Protein AF-A0A1A9KMJ3-F1 (afdb_monomer)

Mean predicted aligned error: 7.12 Å

Sequence (74 aa):
MENPAKDPILIDVGCPSLGYWGPNWMVTDGNHRLAAAIFRGDATIPALVDGELEHAFELFGVDCEEHYPTQATC

Structure (mmCIF, N/CA/C/O backbone):
data_AF-A0A1A9KMJ3-F1
#
_entry.id   AF-A0A1A9KMJ3-F1
#
loop_
_atom_site.group_PDB
_atom_site.id
_atom_site.type_symbol
_atom_site.label_atom_id
_atom_site.label_alt_id
_atom_site.label_comp_id
_atom_site.label_asym_id
_atom_site.label_entity_id
_atom_site.label_seq_id
_atom_site.pdbx_PDB_ins_code
_atom_site.Cartn_x
_atom_site.Cartn_y
_atom_site.Cartn_z
_atom_site.occupancy
_atom_site.B_iso_or_equiv
_atom_site.auth_seq_id
_atom_site.auth_comp_id
_atom_site.auth_asym_id
_atom_site.auth_atom_id
_atom_site.pdbx_PDB_model_num
ATOM 1 N N . MET A 1 1 ? -8.704 -3.159 22.390 1.00 53.72 1 MET A N 1
ATOM 2 C CA . MET A 1 1 ? -7.908 -1.917 22.449 1.00 53.72 1 MET A CA 1
ATOM 3 C C . MET A 1 1 ? -7.892 -1.358 21.041 1.00 53.72 1 MET A C 1
ATOM 5 O O . MET A 1 1 ? -7.398 -2.042 20.156 1.00 53.72 1 MET A O 1
ATOM 9 N N . GLU A 1 2 ? -8.526 -0.214 20.802 1.00 58.22 2 GLU A N 1
ATOM 10 C CA . GLU A 1 2 ? -8.491 0.429 19.484 1.00 58.22 2 GLU A CA 1
ATOM 11 C C . GLU A 1 2 ? -7.160 1.161 19.305 1.00 58.22 2 GLU A C 1
ATOM 13 O O . GLU A 1 2 ? -6.676 1.804 20.236 1.00 58.22 2 GLU A O 1
ATOM 18 N N . ASN A 1 3 ? -6.555 1.052 18.122 1.00 66.62 3 ASN A N 1
ATOM 19 C CA . ASN A 1 3 ? -5.415 1.884 17.758 1.00 66.62 3 ASN A CA 1
ATOM 20 C C . ASN A 1 3 ? -5.934 3.299 17.425 1.00 66.62 3 ASN A C 1
ATOM 22 O O . ASN A 1 3 ? -6.721 3.416 16.485 1.00 66.62 3 ASN A O 1
ATOM 26 N N . PRO A 1 4 ? -5.536 4.355 18.164 1.00 72.06 4 PRO A N 1
ATOM 27 C CA . PRO A 1 4 ? -6.043 5.710 17.947 1.00 72.06 4 PRO A CA 1
ATOM 28 C C . PRO A 1 4 ? -5.463 6.388 16.697 1.00 72.06 4 PRO A C 1
ATOM 30 O O . PRO A 1 4 ? -5.959 7.443 16.304 1.00 72.06 4 PRO A O 1
ATOM 33 N N . ALA A 1 5 ? -4.414 5.822 16.090 1.00 77.94 5 ALA A N 1
ATOM 34 C CA . ALA A 1 5 ? -3.791 6.379 14.897 1.00 77.94 5 ALA A CA 1
ATOM 35 C C . ALA A 1 5 ? -4.732 6.264 13.688 1.00 77.94 5 ALA A C 1
ATOM 37 O O . ALA A 1 5 ? -5.221 5.178 13.371 1.00 77.94 5 ALA A O 1
ATOM 38 N N . LYS A 1 6 ? -4.969 7.399 13.023 1.00 83.75 6 LYS A N 1
ATOM 39 C CA . LYS A 1 6 ? -5.892 7.524 11.882 1.00 83.75 6 LYS A CA 1
ATOM 40 C C . LYS A 1 6 ? -5.182 7.694 10.543 1.00 83.75 6 LYS A C 1
ATOM 42 O O . LYS A 1 6 ? -5.852 7.760 9.517 1.00 83.75 6 LYS A O 1
ATOM 47 N N . ASP A 1 7 ? -3.857 7.786 10.564 1.00 93.50 7 ASP A N 1
ATOM 48 C CA . ASP A 1 7 ? -3.060 7.941 9.357 1.00 93.50 7 ASP A CA 1
ATOM 49 C C . ASP A 1 7 ? -3.236 6.722 8.441 1.00 93.50 7 ASP A C 1
ATOM 51 O O . ASP A 1 7 ? -3.323 5.587 8.940 1.00 93.50 7 ASP A O 1
ATOM 55 N N . PRO A 1 8 ? -3.270 6.927 7.115 1.00 95.19 8 PRO A N 1
ATOM 56 C CA . PRO A 1 8 ? -3.305 5.822 6.169 1.00 95.19 8 PRO A CA 1
ATOM 57 C C . PRO A 1 8 ? -2.090 4.898 6.345 1.00 95.19 8 PRO A C 1
ATOM 59 O O . PRO A 1 8 ? -1.057 5.267 6.917 1.00 95.19 8 PRO A O 1
ATOM 62 N N . ILE A 1 9 ? -2.222 3.655 5.890 1.00 96.81 9 ILE A N 1
ATOM 63 C CA . ILE A 1 9 ? -1.061 2.771 5.714 1.00 96.81 9 ILE A CA 1
ATOM 64 C C . ILE A 1 9 ? -0.314 3.154 4.434 1.00 96.81 9 ILE A C 1
ATOM 66 O O . ILE A 1 9 ? -0.904 3.759 3.540 1.00 96.81 9 ILE A O 1
ATOM 70 N N . LEU A 1 10 ? 0.964 2.800 4.340 1.00 96.75 10 LEU A N 1
ATOM 71 C CA . LEU A 1 10 ? 1.738 2.982 3.113 1.00 96.75 10 LEU A CA 1
ATOM 72 C C . LEU A 1 10 ? 1.912 1.636 2.420 1.00 96.75 10 LEU A C 1
ATOM 74 O O . LEU A 1 10 ? 2.244 0.640 3.070 1.00 96.75 10 LEU A O 1
ATOM 78 N N . ILE A 1 11 ? 1.675 1.621 1.113 1.00 96.06 11 ILE A N 1
ATOM 79 C CA . ILE A 1 11 ? 1.809 0.447 0.258 1.00 96.06 11 ILE A CA 1
ATOM 80 C C . ILE A 1 11 ? 2.760 0.783 -0.889 1.00 96.06 11 ILE A C 1
ATOM 82 O O . ILE A 1 11 ? 2.563 1.792 -1.552 1.00 96.06 11 ILE A O 1
ATOM 86 N N . ASP A 1 12 ? 3.741 -0.081 -1.139 1.00 96.38 12 ASP A N 1
ATOM 87 C CA . ASP A 1 12 ? 4.571 -0.063 -2.351 1.00 96.38 12 ASP A CA 1
ATOM 88 C C . ASP A 1 12 ? 4.155 -1.246 -3.234 1.00 96.38 12 ASP A C 1
ATOM 90 O O . ASP A 1 12 ? 4.306 -2.405 -2.830 1.00 96.38 12 ASP A O 1
ATOM 94 N N . VAL A 1 13 ? 3.587 -0.960 -4.409 1.00 95.62 13 VAL A N 1
ATOM 95 C CA . VAL A 1 13 ? 3.207 -1.992 -5.394 1.00 95.62 13 VAL A CA 1
ATOM 96 C C . VAL A 1 13 ? 4.351 -2.350 -6.341 1.00 95.62 13 VAL A C 1
ATOM 98 O O . VAL A 1 13 ? 4.232 -3.272 -7.143 1.00 95.62 13 VAL A O 1
ATOM 101 N N . GLY A 1 14 ? 5.481 -1.657 -6.245 1.00 96.38 14 GLY A N 1
ATOM 102 C CA . GLY A 1 14 ? 6.587 -1.790 -7.172 1.00 96.38 14 GLY A CA 1
ATOM 103 C C . GLY A 1 14 ? 6.363 -1.062 -8.492 1.00 96.38 14 GLY A C 1
ATOM 104 O O . GLY A 1 14 ? 5.360 -0.393 -8.725 1.00 96.38 14 GLY A O 1
ATOM 105 N N . CYS A 1 15 ? 7.344 -1.210 -9.374 1.00 96.44 15 CYS A N 1
ATOM 106 C CA . CYS A 1 15 ? 7.336 -0.689 -10.731 1.00 96.44 15 CYS A CA 1
ATOM 107 C C . CYS A 1 15 ? 7.753 -1.809 -11.701 1.00 96.44 15 CYS A C 1
ATOM 109 O O . CYS A 1 15 ? 8.939 -1.926 -12.052 1.00 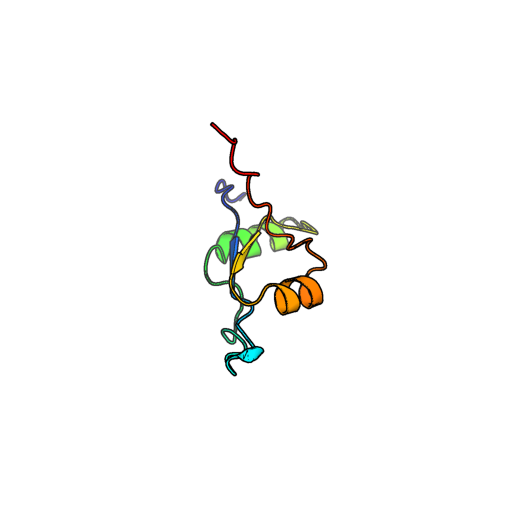96.44 15 CYS A O 1
ATOM 111 N N . PRO A 1 16 ? 6.806 -2.693 -12.082 1.00 95.88 16 PRO A N 1
ATOM 112 C CA . PRO A 1 16 ? 7.069 -3.827 -12.964 1.00 95.88 16 PRO A CA 1
ATOM 113 C C . PRO A 1 16 ? 7.732 -3.446 -14.289 1.00 95.88 16 PRO A C 1
ATOM 115 O O . PRO A 1 16 ? 8.596 -4.185 -14.769 1.00 95.88 16 PRO A O 1
ATOM 118 N N . SER A 1 17 ? 7.405 -2.280 -14.852 1.00 96.25 17 SER A N 1
ATOM 119 C CA . SER A 1 17 ? 8.032 -1.755 -16.073 1.00 96.25 17 SER A CA 1
ATOM 120 C C . SER A 1 17 ? 9.550 -1.544 -15.943 1.00 96.25 17 SER A C 1
ATOM 122 O O . SER A 1 17 ? 10.272 -1.625 -16.939 1.00 96.25 17 SER A O 1
ATOM 124 N N . LEU A 1 18 ? 10.061 -1.357 -14.720 1.00 96.75 18 LEU A N 1
ATOM 125 C CA . LEU A 1 18 ? 11.490 -1.270 -14.396 1.00 96.75 18 LEU A CA 1
ATOM 126 C C . LEU A 1 18 ? 12.076 -2.590 -13.860 1.00 96.75 18 LEU A C 1
ATOM 128 O O . LEU A 1 18 ? 13.236 -2.636 -13.448 1.00 96.75 18 LEU A O 1
ATOM 132 N N . GLY A 1 19 ? 11.298 -3.676 -13.859 1.00 97.19 19 GLY A N 1
ATOM 133 C CA . GLY A 1 19 ? 11.705 -4.987 -13.348 1.00 97.19 19 GLY A CA 1
ATOM 134 C C . GLY A 1 19 ? 11.705 -5.104 -11.820 1.00 97.19 19 GLY A C 1
ATOM 135 O O . GLY A 1 19 ? 12.216 -6.092 -11.288 1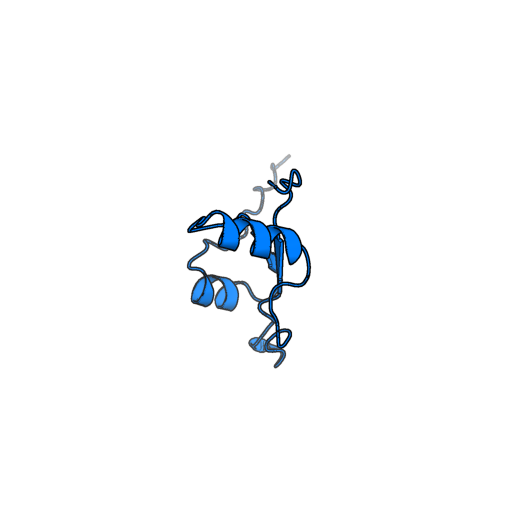.00 97.19 19 GLY A O 1
ATOM 136 N N . TYR A 1 20 ? 11.138 -4.126 -11.108 1.00 96.06 20 TYR A N 1
ATOM 137 C CA . TYR A 1 20 ? 10.978 -4.153 -9.656 1.00 96.06 20 TYR A CA 1
ATOM 138 C C . TYR A 1 20 ? 9.527 -4.476 -9.294 1.00 96.06 20 TYR A C 1
ATOM 140 O O . TYR A 1 20 ? 8.644 -3.646 -9.450 1.00 96.06 20 TYR A O 1
ATOM 148 N N . TRP A 1 21 ? 9.277 -5.670 -8.767 1.00 95.12 21 TRP A N 1
ATOM 149 C CA . TRP A 1 21 ? 7.927 -6.149 -8.429 1.00 95.12 21 TRP A CA 1
ATOM 150 C C . TRP A 1 21 ? 7.461 -5.764 -7.017 1.00 95.12 21 TRP A C 1
ATOM 152 O O . TRP A 1 21 ? 6.541 -6.376 -6.482 1.00 95.12 21 TRP A O 1
ATOM 162 N N . GLY A 1 22 ? 8.121 -4.787 -6.393 1.00 94.81 22 GLY A N 1
ATOM 163 C CA . GLY A 1 22 ? 7.833 -4.391 -5.021 1.00 94.81 22 GLY A CA 1
ATOM 164 C C . GLY A 1 22 ? 8.527 -5.276 -3.975 1.00 94.81 22 GLY A C 1
ATOM 165 O O . GLY A 1 22 ? 9.255 -6.224 -4.302 1.00 94.81 22 GLY A O 1
ATOM 166 N N . PRO A 1 23 ? 8.334 -4.962 -2.685 1.00 94.62 23 PRO A N 1
ATOM 167 C CA . PRO A 1 23 ? 8.809 -5.790 -1.586 1.00 94.62 23 PRO A CA 1
ATOM 168 C C . PRO A 1 23 ? 7.958 -7.063 -1.445 1.00 94.62 23 PRO A C 1
ATOM 170 O O . PRO A 1 23 ? 6.772 -7.078 -1.758 1.00 94.62 23 PRO A O 1
ATOM 173 N N . ASN A 1 24 ? 8.523 -8.123 -0.850 1.00 95.00 24 ASN A N 1
ATOM 174 C CA . ASN A 1 24 ? 7.771 -9.355 -0.535 1.00 95.00 24 ASN A CA 1
ATOM 175 C C . ASN A 1 24 ? 6.521 -9.101 0.332 1.00 95.00 24 ASN A C 1
ATOM 177 O O . ASN A 1 24 ? 5.591 -9.903 0.340 1.00 95.00 24 ASN A O 1
ATOM 181 N N . TRP A 1 25 ? 6.535 -8.015 1.106 1.00 95.75 25 TRP A N 1
ATOM 182 C CA . TRP A 1 25 ? 5.417 -7.545 1.907 1.00 95.75 25 TRP A CA 1
ATOM 183 C C . TRP A 1 25 ? 5.130 -6.090 1.548 1.00 95.75 25 TRP A C 1
ATOM 185 O O . TRP A 1 25 ? 5.923 -5.210 1.873 1.00 95.75 25 TRP A O 1
ATOM 195 N N . MET A 1 26 ? 3.999 -5.857 0.884 1.00 95.19 26 MET A N 1
ATOM 196 C CA . MET A 1 26 ? 3.671 -4.568 0.268 1.00 95.19 26 MET A CA 1
ATOM 197 C C . MET A 1 26 ? 3.446 -3.421 1.265 1.00 95.19 26 MET A C 1
ATOM 199 O O . MET A 1 26 ? 3.580 -2.263 0.888 1.00 95.19 26 MET A O 1
ATOM 203 N N . VAL A 1 27 ? 3.106 -3.711 2.531 1.00 97.00 27 VAL A N 1
ATOM 204 C CA . VAL A 1 27 ? 2.812 -2.674 3.539 1.00 97.00 27 VAL A CA 1
ATOM 205 C C . VAL A 1 27 ? 4.104 -2.191 4.198 1.00 97.00 27 VAL A C 1
ATOM 207 O O . VAL A 1 27 ? 4.641 -2.830 5.113 1.00 97.00 27 VAL A O 1
ATOM 210 N N . THR A 1 28 ? 4.588 -1.038 3.744 1.00 97.44 28 THR A N 1
ATOM 211 C CA . THR A 1 28 ? 5.866 -0.441 4.158 1.00 97.44 28 THR A CA 1
ATOM 212 C C . THR A 1 28 ? 5.753 0.372 5.449 1.00 97.44 28 THR A C 1
ATOM 214 O O . THR A 1 28 ? 6.709 0.424 6.221 1.00 97.44 28 THR A O 1
ATOM 217 N N . ASP A 1 29 ? 4.571 0.922 5.750 1.00 96.88 29 ASP A N 1
ATOM 218 C CA . ASP A 1 29 ? 4.243 1.538 7.042 1.00 96.88 29 ASP A CA 1
ATOM 219 C C . ASP A 1 29 ? 2.794 1.252 7.463 1.00 96.88 29 ASP A C 1
ATOM 221 O O . ASP A 1 29 ? 1.894 1.080 6.643 1.00 96.88 29 ASP A O 1
ATOM 225 N N . GLY A 1 30 ? 2.553 1.232 8.776 1.00 96.06 30 GLY A N 1
ATOM 226 C CA . GLY A 1 30 ? 1.211 1.086 9.335 1.00 96.06 30 GLY A CA 1
ATOM 227 C C . GLY A 1 30 ? 0.783 -0.353 9.616 1.00 96.06 30 GLY A C 1
ATOM 228 O O . GLY A 1 30 ? -0.397 -0.602 9.843 1.00 96.06 30 GLY A O 1
ATOM 229 N N . ASN A 1 31 ? 1.724 -1.296 9.703 1.00 96.38 31 ASN A N 1
ATOM 230 C CA . ASN A 1 31 ? 1.456 -2.712 9.996 1.00 96.38 31 ASN A CA 1
ATOM 231 C C . ASN A 1 31 ? 0.574 -2.939 11.240 1.00 96.38 31 ASN A C 1
ATOM 233 O O . ASN A 1 31 ? -0.358 -3.740 11.213 1.00 96.38 31 ASN A O 1
ATOM 237 N N . HIS A 1 32 ? 0.792 -2.186 12.323 1.00 95.25 32 HIS A N 1
ATOM 238 C CA . HIS A 1 32 ? -0.071 -2.264 13.507 1.00 95.25 32 HIS A CA 1
ATOM 239 C C . HIS A 1 32 ? -1.482 -1.701 13.267 1.00 95.25 32 HIS A C 1
ATOM 241 O O . HIS A 1 32 ? -2.439 -2.167 13.884 1.00 95.25 32 HIS A O 1
ATOM 247 N N . ARG A 1 33 ? -1.632 -0.694 12.392 1.00 95.88 33 ARG A N 1
ATOM 248 C CA . ARG A 1 33 ? -2.942 -0.145 11.997 1.00 95.88 33 ARG A CA 1
ATOM 249 C C . ARG A 1 33 ? -3.703 -1.158 11.145 1.00 95.88 33 ARG A C 1
ATOM 251 O O . ARG A 1 33 ? -4.869 -1.412 11.433 1.00 95.88 33 ARG A O 1
ATOM 258 N N . LEU A 1 34 ? -3.020 -1.802 10.198 1.00 95.69 34 LEU A N 1
ATOM 259 C CA . LEU A 1 34 ? -3.573 -2.904 9.412 1.00 95.69 34 LEU A CA 1
ATOM 260 C C . LEU A 1 34 ? -4.019 -4.064 10.313 1.00 95.69 34 LEU A C 1
ATOM 262 O O . LEU A 1 34 ? -5.164 -4.498 10.228 1.00 95.69 34 LEU A O 1
ATOM 266 N N . ALA A 1 35 ? -3.161 -4.517 11.233 1.00 95.19 35 ALA A N 1
AT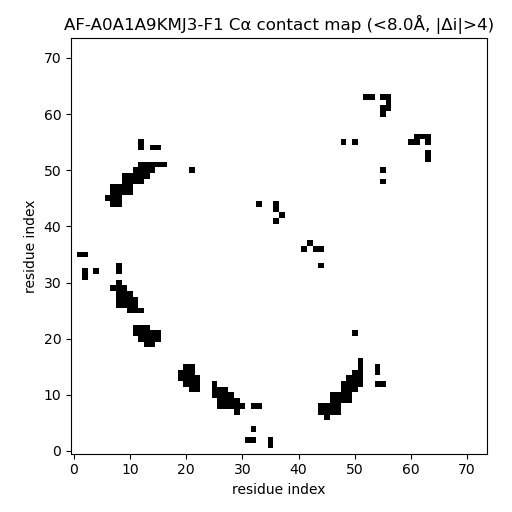OM 267 C CA . ALA A 1 35 ? -3.515 -5.573 12.180 1.00 95.19 35 ALA A CA 1
ATOM 268 C C . ALA A 1 35 ? -4.744 -5.194 13.024 1.00 95.19 35 ALA A C 1
ATOM 270 O O . ALA A 1 35 ? -5.659 -5.999 13.178 1.00 95.19 35 ALA A O 1
ATOM 271 N N . ALA A 1 36 ? -4.807 -3.959 13.532 1.00 94.00 36 ALA A N 1
ATOM 272 C CA . ALA A 1 36 ? -5.957 -3.481 14.295 1.00 94.00 36 ALA A CA 1
ATOM 273 C C . ALA A 1 36 ? -7.254 -3.468 13.467 1.00 94.00 36 ALA A C 1
ATOM 275 O O . ALA A 1 36 ? -8.295 -3.860 13.991 1.00 94.00 36 ALA A O 1
ATOM 276 N N . ALA A 1 37 ? -7.197 -3.061 12.195 1.00 94.31 37 ALA A N 1
ATOM 277 C CA . ALA A 1 37 ? -8.345 -3.100 11.287 1.00 94.31 37 ALA A CA 1
ATOM 278 C C . ALA A 1 37 ? -8.828 -4.537 11.032 1.00 94.31 37 ALA A C 1
ATOM 280 O O . ALA A 1 37 ? -10.023 -4.808 11.147 1.00 94.31 37 ALA A O 1
ATOM 281 N N . ILE A 1 38 ? -7.901 -5.480 10.821 1.00 95.25 38 ILE A N 1
ATOM 282 C CA . ILE A 1 38 ? -8.221 -6.913 10.702 1.00 95.25 38 ILE A CA 1
ATOM 283 C C . ILE A 1 38 ? -8.914 -7.419 11.975 1.00 95.25 38 ILE A C 1
ATOM 285 O O . ILE A 1 38 ? -9.957 -8.062 11.892 1.00 95.25 38 ILE A O 1
ATOM 289 N N . PHE A 1 39 ? -8.384 -7.099 13.160 1.00 95.19 39 PHE A N 1
ATOM 290 C CA . PHE A 1 39 ? -8.989 -7.512 14.433 1.00 95.19 39 PHE A CA 1
ATOM 291 C C . PHE A 1 39 ? -10.374 -6.898 14.685 1.00 95.19 39 PHE A C 1
ATOM 293 O O . PHE A 1 39 ? -11.192 -7.527 15.354 1.00 95.19 39 PHE A O 1
ATOM 300 N N . ARG A 1 40 ? -10.649 -5.692 14.172 1.00 93.44 40 ARG A N 1
ATOM 301 C CA . ARG A 1 40 ? -11.985 -5.072 14.227 1.00 93.44 40 ARG A CA 1
ATOM 302 C C . ARG A 1 40 ? -12.963 -5.642 13.196 1.00 93.44 40 ARG A C 1
ATOM 304 O O . ARG A 1 40 ? -14.164 -5.442 13.353 1.00 93.44 40 ARG A O 1
ATOM 311 N N . GLY A 1 41 ? -12.472 -6.366 12.189 1.00 95.31 41 GLY A N 1
ATOM 312 C CA . GLY A 1 41 ? -13.282 -6.877 11.083 1.00 95.31 41 GLY A CA 1
ATOM 313 C C . GLY A 1 41 ? -13.582 -5.825 10.014 1.00 95.31 41 GLY A C 1
ATOM 314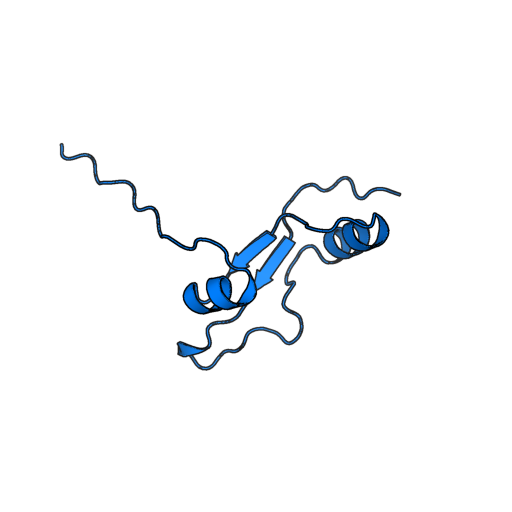 O O . GLY A 1 41 ? -14.574 -5.953 9.299 1.00 95.31 41 GLY A O 1
ATOM 315 N N . ASP A 1 42 ? -12.750 -4.786 9.909 1.00 95.06 42 ASP A N 1
ATOM 316 C CA . ASP A 1 42 ? -12.907 -3.751 8.890 1.00 95.06 42 ASP A CA 1
ATOM 317 C C . ASP A 1 42 ? -12.637 -4.356 7.501 1.00 95.06 42 ASP A C 1
ATOM 319 O O . ASP A 1 42 ? -11.595 -4.970 7.270 1.00 95.06 42 ASP A O 1
ATOM 323 N N . ALA A 1 43 ? -13.562 -4.166 6.555 1.00 94.31 43 ALA A N 1
ATOM 324 C CA . ALA A 1 43 ? -13.400 -4.660 5.184 1.00 94.31 43 ALA A CA 1
ATOM 325 C C . ALA A 1 43 ? -12.364 -3.857 4.375 1.00 94.31 43 ALA A C 1
ATOM 327 O O . ALA A 1 43 ? -11.827 -4.349 3.386 1.00 94.31 43 ALA A O 1
ATOM 328 N N . THR A 1 44 ? -12.102 -2.613 4.783 1.00 92.94 44 THR A N 1
ATOM 329 C CA . THR A 1 44 ? -11.228 -1.661 4.087 1.00 92.94 44 THR A CA 1
ATOM 330 C C . THR A 1 44 ? -10.501 -0.774 5.093 1.00 92.94 44 THR A C 1
ATOM 332 O O . THR A 1 44 ? -11.068 -0.426 6.130 1.00 92.94 44 THR A O 1
ATOM 335 N N . ILE A 1 45 ? -9.289 -0.332 4.758 1.00 93.38 45 ILE A N 1
ATOM 336 C CA . ILE A 1 45 ? -8.511 0.650 5.524 1.00 93.38 45 ILE A CA 1
ATOM 337 C C . ILE A 1 45 ? -7.942 1.707 4.561 1.00 93.38 45 ILE A C 1
ATOM 339 O O . ILE A 1 45 ? -7.576 1.348 3.442 1.00 93.38 45 ILE A O 1
ATOM 343 N N . PRO A 1 46 ? -7.852 2.994 4.949 1.00 93.38 46 PRO A N 1
ATOM 344 C CA . PRO A 1 46 ? -7.193 4.007 4.128 1.00 93.38 46 PRO A CA 1
ATOM 345 C C . PRO A 1 46 ? -5.720 3.669 3.869 1.00 93.38 46 PRO A C 1
ATOM 347 O O . PRO A 1 46 ? -4.991 3.318 4.801 1.00 93.38 46 PRO A O 1
ATOM 350 N N . ALA A 1 47 ? -5.277 3.830 2.624 1.00 93.50 47 ALA A N 1
ATOM 351 C CA . ALA A 1 47 ? -3.903 3.591 2.199 1.00 93.50 47 ALA A CA 1
ATOM 352 C C . ALA A 1 47 ? -3.420 4.693 1.245 1.00 93.50 47 ALA A C 1
ATOM 354 O O . ALA A 1 47 ? -4.215 5.253 0.491 1.00 93.50 47 ALA A O 1
ATOM 355 N N . LEU A 1 48 ? -2.121 4.982 1.280 1.00 93.44 48 LEU A N 1
ATOM 356 C CA . LEU A 1 48 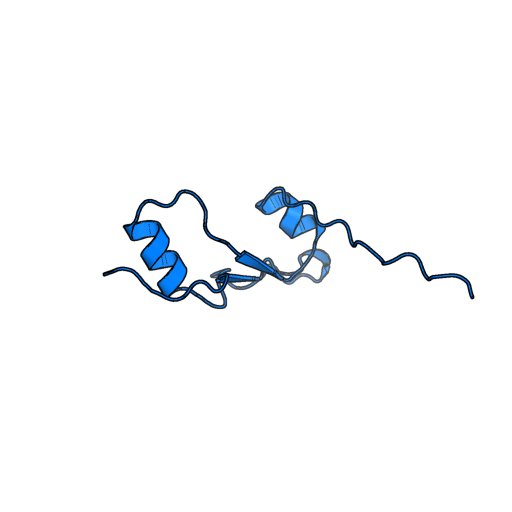? -1.405 5.683 0.218 1.00 93.44 48 LEU A CA 1
ATOM 357 C C . LEU A 1 48 ? -0.602 4.641 -0.556 1.00 93.44 48 LEU A C 1
ATOM 359 O O . LEU A 1 48 ? 0.080 3.814 0.055 1.00 93.44 48 LEU A O 1
ATOM 363 N N . VAL A 1 49 ? -0.719 4.675 -1.879 1.00 92.75 49 VAL A N 1
ATOM 364 C CA . VAL A 1 49 ? -0.093 3.706 -2.779 1.00 92.75 49 VAL A CA 1
ATOM 365 C C . VAL A 1 49 ? 1.040 4.397 -3.528 1.00 92.75 49 VAL A C 1
ATOM 367 O O . VAL A 1 49 ? 0.836 5.468 -4.093 1.00 92.75 49 VAL A O 1
ATOM 370 N N . ASP A 1 50 ? 2.216 3.783 -3.497 1.00 93.50 50 ASP A N 1
ATOM 371 C CA . ASP A 1 50 ? 3.421 4.180 -4.222 1.00 93.50 50 ASP A CA 1
ATOM 372 C C . ASP A 1 50 ? 3.798 3.086 -5.234 1.00 93.50 50 ASP A C 1
ATOM 374 O O . ASP A 1 50 ? 3.436 1.918 -5.052 1.00 93.50 50 ASP A O 1
ATOM 378 N N . GLY A 1 51 ? 4.517 3.463 -6.289 1.00 93.94 51 GLY A N 1
ATOM 379 C CA . GLY A 1 51 ? 4.896 2.588 -7.397 1.00 93.94 51 GLY A CA 1
ATOM 380 C C . GLY A 1 51 ? 4.267 2.980 -8.736 1.00 93.94 51 GLY A C 1
ATOM 381 O O . GLY A 1 51 ? 3.991 4.146 -9.011 1.00 93.94 51 GLY A O 1
ATOM 382 N N . GLU A 1 52 ? 4.091 1.992 -9.607 1.00 93.81 52 GLU A N 1
ATOM 383 C CA . GLU A 1 52 ? 3.551 2.167 -10.956 1.00 93.81 52 GLU A CA 1
ATOM 384 C C . GLU A 1 52 ? 2.020 2.260 -10.947 1.00 93.81 52 GLU A C 1
ATOM 386 O O . GLU A 1 52 ? 1.337 1.386 -10.407 1.00 93.81 52 GLU A O 1
ATOM 391 N N . LEU A 1 53 ? 1.485 3.322 -11.560 1.00 91.12 53 LEU A N 1
ATOM 392 C CA . LEU A 1 53 ? 0.059 3.662 -11.527 1.00 91.12 53 LEU A CA 1
ATOM 393 C C . LEU A 1 53 ? -0.808 2.588 -12.186 1.00 91.12 53 LEU A C 1
ATOM 395 O O . LEU A 1 53 ? -1.815 2.175 -11.616 1.00 91.12 53 LEU A O 1
ATOM 399 N N . GLU A 1 54 ? -0.404 2.092 -13.355 1.00 90.88 54 GLU A N 1
ATOM 400 C CA . GLU A 1 54 ? -1.114 1.024 -14.057 1.00 90.88 54 GLU A CA 1
ATOM 401 C C . GLU A 1 54 ? -1.198 -0.238 -13.193 1.00 90.88 54 GLU A C 1
ATOM 403 O O . GLU A 1 54 ? -2.262 -0.847 -13.073 1.00 90.88 54 GLU A O 1
ATOM 408 N N . HIS A 1 55 ? -0.105 -0.594 -12.518 1.00 92.69 55 HIS 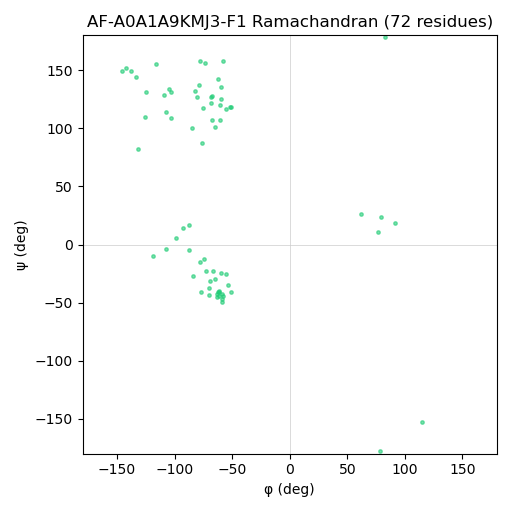A N 1
ATOM 409 C CA . HIS A 1 55 ? -0.083 -1.762 -11.646 1.00 92.69 55 HIS A CA 1
ATOM 410 C C . HIS A 1 55 ? -0.931 -1.562 -10.378 1.00 92.69 55 HIS A C 1
ATOM 412 O O . HIS A 1 55 ? -1.637 -2.473 -9.941 1.00 92.69 55 HIS A O 1
ATOM 418 N N . ALA A 1 56 ? -0.929 -0.354 -9.807 1.00 92.38 56 ALA A N 1
ATOM 419 C CA . ALA A 1 56 ? -1.811 0.002 -8.698 1.00 92.38 56 ALA A CA 1
ATOM 420 C C . ALA A 1 56 ? -3.297 -0.091 -9.093 1.00 92.38 56 ALA A C 1
ATOM 422 O O . ALA A 1 56 ? -4.107 -0.618 -8.322 1.00 92.38 56 ALA A O 1
ATOM 423 N N . PHE A 1 57 ? -3.654 0.361 -10.300 1.00 90.81 57 PHE A N 1
ATOM 424 C CA . PHE A 1 57 ? -5.001 0.225 -10.857 1.00 90.81 57 PHE A CA 1
ATOM 425 C C . PHE A 1 57 ? -5.400 -1.248 -11.014 1.00 90.81 57 PHE A C 1
ATOM 427 O O . PHE A 1 57 ? -6.498 -1.630 -10.615 1.00 90.81 57 PHE A O 1
ATOM 434 N N . GLU A 1 58 ? -4.515 -2.103 -11.530 1.00 91.44 58 GLU A N 1
ATOM 435 C CA . GLU A 1 58 ? -4.780 -3.543 -11.668 1.00 91.44 58 GLU A CA 1
ATOM 436 C C . GLU A 1 58 ? -5.028 -4.235 -10.319 1.00 91.44 58 GLU A C 1
ATOM 438 O O . GLU A 1 58 ? -5.906 -5.095 -10.215 1.00 91.44 58 GLU A O 1
ATOM 443 N N . LEU A 1 59 ? -4.270 -3.864 -9.282 1.00 91.31 59 LEU A N 1
ATOM 444 C CA . LEU A 1 59 ? -4.372 -4.471 -7.952 1.00 91.31 59 LEU A CA 1
ATOM 445 C C . LEU A 1 59 ? -5.584 -3.983 -7.156 1.00 91.31 59 LEU A C 1
ATOM 447 O O . LEU A 1 59 ? -6.218 -4.775 -6.456 1.00 91.31 59 LEU A O 1
ATOM 451 N N . PHE A 1 60 ? -5.881 -2.685 -7.220 1.00 88.56 60 PHE A N 1
ATOM 452 C CA . PHE A 1 60 ? -6.838 -2.050 -6.312 1.00 88.56 60 PHE A CA 1
ATOM 453 C C . PHE A 1 60 ? -8.051 -1.425 -7.004 1.00 88.56 60 PHE A C 1
ATOM 455 O O . PHE A 1 60 ? -8.992 -1.031 -6.316 1.00 88.56 60 PHE A O 1
ATOM 462 N N . GLY A 1 61 ? -8.057 -1.321 -8.334 1.00 86.19 61 GLY A N 1
ATOM 463 C CA . GLY A 1 61 ? -9.108 -0.632 -9.087 1.00 86.19 61 GLY A CA 1
ATOM 464 C C . GLY A 1 61 ? -9.218 0.855 -8.740 1.00 86.19 61 GLY A C 1
ATOM 465 O O . GLY A 1 61 ? -10.309 1.420 -8.811 1.00 86.19 61 GLY A O 1
ATOM 466 N N . VAL A 1 62 ? -8.121 1.469 -8.286 1.00 76.38 62 VAL A N 1
ATOM 467 C CA . VAL A 1 62 ? -8.080 2.880 -7.884 1.00 76.38 62 VAL A CA 1
ATOM 468 C C . VAL A 1 62 ? -7.900 3.763 -9.106 1.00 76.38 62 VAL A C 1
ATOM 470 O O . VAL A 1 62 ? -7.031 3.498 -9.924 1.00 76.38 62 VAL A O 1
ATOM 473 N N . ASP A 1 63 ? -8.708 4.814 -9.229 1.00 70.00 63 ASP 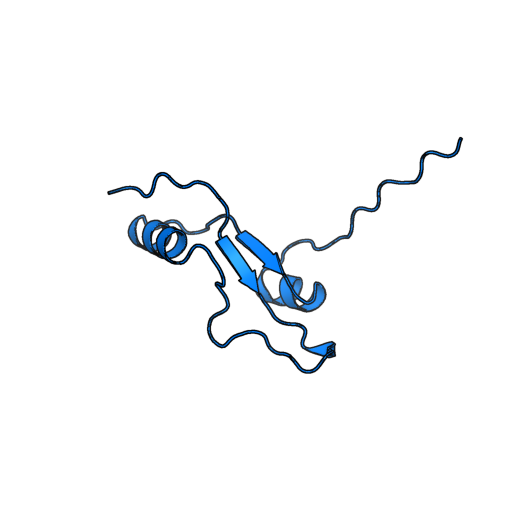A N 1
ATOM 474 C CA . ASP A 1 63 ? -8.533 5.807 -10.285 1.00 70.00 63 ASP A CA 1
ATOM 475 C C . ASP A 1 63 ? -7.227 6.581 -10.043 1.00 70.00 63 ASP A C 1
ATOM 477 O O . ASP A 1 63 ? -7.105 7.346 -9.083 1.00 70.00 63 ASP A O 1
ATOM 481 N N . CYS A 1 64 ? -6.227 6.297 -10.875 1.00 66.62 64 CYS A N 1
ATOM 482 C CA . CYS A 1 64 ? -4.885 6.861 -10.795 1.00 66.62 64 CYS A CA 1
ATOM 483 C C . CYS A 1 64 ? -4.713 8.114 -11.665 1.00 66.62 64 CYS A C 1
ATOM 485 O O . CYS A 1 64 ? -3.574 8.509 -11.914 1.00 66.62 64 CYS A O 1
ATOM 487 N N . GLU A 1 65 ? -5.795 8.729 -12.161 1.00 64.19 65 GLU A N 1
ATOM 488 C CA . GLU A 1 65 ? -5.686 9.918 -13.008 1.00 64.19 65 GLU A CA 1
ATOM 489 C C . GLU A 1 65 ? -4.887 11.041 -12.320 1.00 64.19 65 GLU A C 1
ATOM 491 O O . GLU A 1 65 ? -5.298 11.616 -11.303 1.00 64.19 65 GLU A O 1
ATOM 496 N N . GLU A 1 66 ? -3.739 11.397 -12.910 1.00 58.78 66 GLU A N 1
ATOM 497 C CA . GLU A 1 66 ? -2.975 12.578 -12.522 1.00 58.78 66 GLU A CA 1
ATOM 498 C C . GLU A 1 66 ? -3.799 13.833 -12.826 1.00 58.78 66 GLU A C 1
ATOM 500 O O . GLU A 1 66 ? -3.884 14.317 -13.958 1.00 58.78 66 GLU A O 1
ATOM 505 N N . HIS A 1 67 ? -4.405 14.397 -11.787 1.00 58.44 67 HIS A N 1
ATOM 506 C CA . HIS A 1 67 ? -5.092 15.674 -11.885 1.00 58.44 67 HIS A CA 1
ATOM 507 C C . HIS A 1 67 ? -4.058 16.803 -11.914 1.00 58.44 67 HIS A C 1
ATOM 509 O O . HIS A 1 67 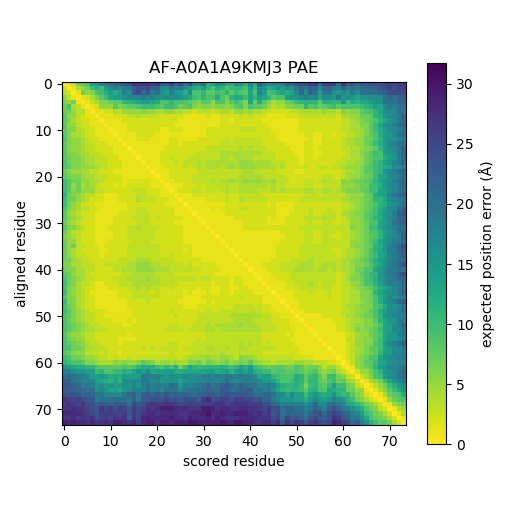? -3.710 17.384 -10.884 1.00 58.44 67 HIS A O 1
ATOM 515 N N . TYR A 1 68 ? -3.563 17.142 -13.103 1.00 55.34 68 TYR A N 1
ATOM 516 C CA . TYR A 1 68 ? -2.780 18.360 -13.284 1.00 55.34 68 TYR A CA 1
ATOM 517 C C . TYR A 1 68 ? -3.699 19.575 -13.107 1.00 55.34 68 TYR A C 1
ATOM 519 O O . TYR A 1 68 ? -4.676 19.707 -13.852 1.00 55.34 68 TYR A O 1
ATOM 527 N N . PRO A 1 69 ? -3.419 20.502 -12.169 1.00 58.75 69 PRO A N 1
ATOM 528 C CA . PRO A 1 69 ? -4.132 21.767 -12.153 1.00 58.75 69 PRO A CA 1
ATOM 529 C C . PRO A 1 69 ? -3.858 22.463 -13.487 1.00 58.75 69 PRO A C 1
ATOM 531 O O . PRO A 1 69 ? -2.706 22.732 -13.834 1.00 58.75 69 PRO A O 1
ATOM 534 N N . THR A 1 70 ? -4.914 22.734 -14.256 1.00 64.25 70 THR A N 1
ATOM 535 C CA . THR A 1 70 ? -4.817 23.539 -15.474 1.00 64.25 70 THR A CA 1
ATOM 536 C C . THR A 1 70 ? -4.118 24.844 -15.118 1.00 64.25 70 THR A C 1
ATOM 538 O O . THR A 1 70 ? -4.613 25.589 -14.269 1.00 64.25 70 THR A O 1
ATOM 541 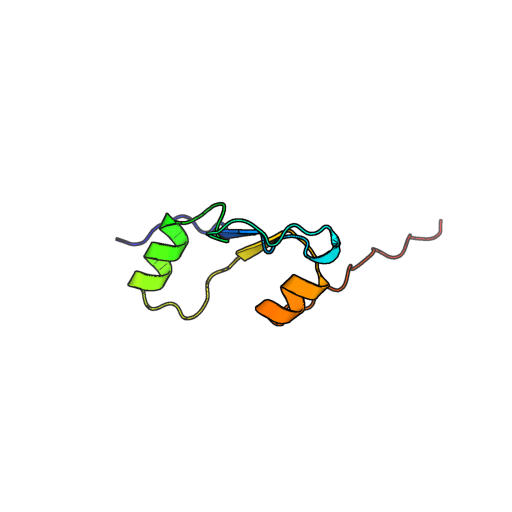N N . GLN A 1 71 ? -2.955 25.099 -15.726 1.00 56.44 71 GLN A N 1
ATOM 542 C CA . GLN A 1 71 ? -2.223 26.349 -15.547 1.00 56.44 71 GLN A CA 1
ATOM 543 C C . GLN A 1 71 ? -3.187 27.511 -15.790 1.00 56.44 71 GLN A C 1
ATOM 545 O O . GLN A 1 71 ? -3.754 27.633 -16.876 1.00 56.44 71 GLN A O 1
ATOM 550 N N . ALA A 1 72 ? -3.396 28.343 -14.769 1.00 53.94 72 ALA A N 1
ATOM 551 C CA . ALA A 1 72 ? -4.088 29.606 -14.938 1.00 53.94 72 ALA A CA 1
ATOM 552 C C . ALA A 1 72 ? -3.265 30.438 -15.927 1.00 53.94 72 ALA A C 1
ATOM 554 O O . ALA A 1 72 ? -2.162 30.879 -15.610 1.00 53.94 72 ALA A O 1
ATOM 555 N N . THR A 1 73 ? -3.765 30.588 -17.151 1.00 57.19 73 THR A N 1
ATOM 556 C CA . THR A 1 73 ? -3.230 31.558 -18.104 1.00 57.19 73 THR A CA 1
ATOM 557 C C . THR A 1 73 ? -3.356 32.949 -17.491 1.00 57.19 73 THR A C 1
ATOM 559 O O . THR A 1 73 ? -4.447 33.312 -17.046 1.00 57.19 73 THR A O 1
ATOM 562 N N . CYS A 1 74 ? -2.224 33.657 -17.430 1.00 51.03 74 CYS A N 1
ATOM 563 C CA . CYS A 1 74 ? -2.081 35.029 -16.941 1.00 51.03 74 CYS A CA 1
ATOM 564 C C . CYS A 1 74 ? -3.077 36.014 -17.563 1.00 51.03 74 CYS A C 1
ATOM 566 O O . CYS A 1 74 ? -3.404 35.847 -18.761 1.00 51.03 74 CYS A O 1
#

Radius of gyration: 15.57 Å; Cα contacts (8 Å, |Δi|>4): 90; chains: 1; bounding box: 25×44×41 Å

Foldseek 3Di:
DADPDQDAWEFECAAVVVVTRDDPDGGPGDPVVVVRCVVVVPPDHHYDYDYDQVSCCVVPVDDSDDPDDDPDDD

Organism: NCBI:txid53408

Solvent-accessible surface area (backbone atoms only — not comparable to full-atom values): 4780 Å² total; per-residue (Å²): 135,83,73,85,75,79,75,56,28,33,33,39,63,18,34,63,96,79,74,38,71,42,56,103,61,39,65,77,41,44,63,71,56,53,51,46,36,56,75,72,65,51,93,72,77,66,66,48,82,46,63,35,57,71,60,46,26,73,76,67,72,49,89,67,76,81,82,72,77,78,77,79,79,129

pLDDT: mean 86.46, std 14.44, range [51.03, 97.44]

Secondary structure (DSSP, 8-state):
------PPEEEE--BGGGTB---SS-EEE-HHHHHHHHHHT-S---EEEES-HHHHHHHH-------PPPP---